Protein AF-A0A3M1SRM2-F1 (afdb_monomer)

Mean predicted aligned error: 9.66 Å

Sequence (135 aa):
MPWRVALGLQDAGWILRSEIIWHKPNAMPASVKNRPTTSHEHVFLFAKSKDYFYNADAIREPHVTFTEASKMRGGRNHFGKRNGTPENGKNKGNPNLHNGRWDQAFHPLGRNKRTVWDIPLSKFRDAHFAVFQKD

Foldseek 3Di:
DVVVVVVVVVVVQKDFPDKAKAFAPPDDADPDDPDHDDRIDIDTDIDNDPPDDDPQLVAADADPCPPPNHPQPPPPVLAPDAQSRNDPPPPVPPPCVRGHRPVPVADPSHHGDDRYHHAHFDDDPDPDRRDHDDD

Radius of gyration: 20.65 Å; Cα contacts (8 Å, |Δi|>4): 165; chains: 1; bounding box: 52×44×41 Å

Secondary structure (DSSP, 8-state):
-THHHHHHHHHTT-EEEEEEEEE-TTPPPP--SSS----EEEEEEEESSSS----SGGGPBPPSTTSTT---TTGGGGTT-TT--SSTTTTTT-GGGTSS-HHHHS-TT-BPPPSEEE-PPPP-SSS---PPPP-

Structure (mmCIF, N/CA/C/O backbone):
data_AF-A0A3M1SRM2-F1
#
_entry.id   AF-A0A3M1SRM2-F1
#
loop_
_atom_site.group_PDB
_atom_site.id
_atom_site.type_symbol
_atom_site.label_atom_id
_atom_site.label_alt_id
_atom_site.label_comp_id
_atom_site.label_asym_id
_atom_site.label_entity_id
_atom_site.label_seq_id
_atom_site.pdbx_PDB_ins_code
_atom_site.Cartn_x
_atom_site.Cartn_y
_atom_site.Cartn_z
_atom_site.occupancy
_atom_site.B_iso_or_equiv
_atom_site.auth_seq_id
_atom_site.auth_comp_id
_atom_site.auth_asym_id
_atom_site.auth_atom_id
_atom_site.pdbx_PDB_model_num
ATOM 1 N N . MET A 1 1 ? -17.752 0.356 -2.133 1.00 69.25 1 MET A N 1
ATOM 2 C CA . MET A 1 1 ? -17.335 1.650 -1.543 1.00 69.25 1 MET A CA 1
ATOM 3 C C . MET A 1 1 ? -16.584 1.416 -0.228 1.00 69.25 1 MET A C 1
ATOM 5 O O . MET A 1 1 ? -17.175 1.621 0.828 1.00 69.25 1 MET A O 1
ATOM 9 N N . PRO A 1 2 ? -15.310 0.980 -0.265 1.00 89.12 2 PRO A N 1
ATOM 10 C CA . PRO A 1 2 ? -14.526 0.661 0.943 1.00 89.12 2 PRO A CA 1
ATOM 11 C C . PRO A 1 2 ? -14.359 1.856 1.893 1.00 89.12 2 PRO A C 1
ATOM 13 O O . PRO A 1 2 ? -14.406 1.710 3.110 1.00 89.12 2 PRO A O 1
ATOM 16 N N . TRP A 1 3 ? -14.287 3.061 1.328 1.00 95.88 3 TRP A N 1
ATOM 17 C CA . TRP A 1 3 ? -14.134 4.316 2.061 1.00 95.88 3 TRP A CA 1
ATOM 18 C C . TRP A 1 3 ? -15.248 4.638 3.058 1.00 95.88 3 TRP A C 1
ATOM 20 O O . TRP A 1 3 ? -14.995 5.337 4.029 1.00 95.88 3 TRP A O 1
ATOM 30 N N . ARG A 1 4 ? -16.463 4.101 2.882 1.00 96.50 4 ARG A N 1
ATOM 31 C CA . ARG A 1 4 ? -17.533 4.305 3.874 1.00 96.50 4 ARG A CA 1
ATOM 32 C C . ARG A 1 4 ? -17.181 3.682 5.226 1.00 96.50 4 ARG A C 1
ATOM 34 O O . ARG A 1 4 ? -17.484 4.269 6.255 1.00 96.50 4 ARG A O 1
ATOM 41 N N . VAL A 1 5 ? -16.508 2.529 5.216 1.00 95.38 5 VAL A N 1
ATOM 42 C CA . VAL A 1 5 ? -16.015 1.887 6.443 1.00 95.38 5 VAL A CA 1
ATOM 43 C C . VAL A 1 5 ? -14.873 2.701 7.037 1.00 95.38 5 VAL A C 1
ATOM 45 O O . VAL A 1 5 ? -14.848 2.919 8.243 1.00 95.38 5 VAL A O 1
ATOM 48 N N . ALA A 1 6 ? -13.957 3.186 6.194 1.00 97.12 6 ALA A N 1
ATOM 49 C CA . ALA A 1 6 ? -12.824 3.977 6.654 1.00 97.12 6 ALA A CA 1
ATOM 50 C C . ALA A 1 6 ? -13.271 5.254 7.382 1.00 97.12 6 ALA A C 1
ATOM 52 O O . ALA A 1 6 ? -12.828 5.503 8.499 1.00 97.12 6 ALA A O 1
ATOM 53 N N . LEU A 1 7 ? -14.200 6.003 6.783 1.00 97.69 7 LEU A N 1
ATOM 54 C CA . LEU A 1 7 ? -14.770 7.210 7.382 1.00 97.69 7 LEU A CA 1
ATOM 55 C C . LEU A 1 7 ? -15.526 6.891 8.679 1.00 97.69 7 LEU A C 1
ATOM 57 O O . LEU A 1 7 ? -15.266 7.521 9.695 1.00 97.69 7 LEU A O 1
ATOM 61 N N . GLY A 1 8 ? -16.362 5.845 8.693 1.00 98.19 8 GLY A N 1
ATOM 62 C CA . GLY A 1 8 ? -17.073 5.443 9.912 1.00 98.19 8 GLY A CA 1
ATOM 63 C C . GL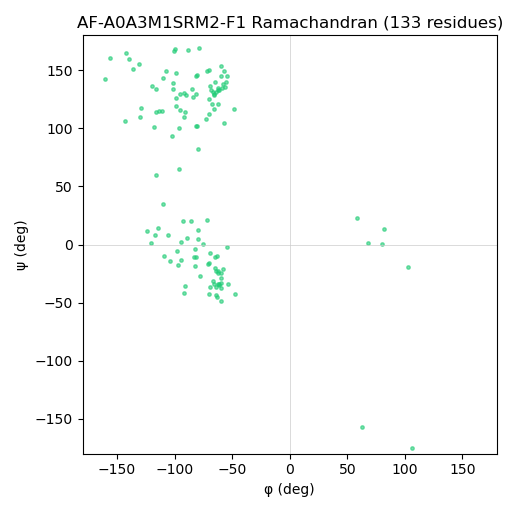Y A 1 8 ? -16.142 5.033 11.062 1.00 98.19 8 GLY A C 1
ATOM 64 O O . GLY A 1 8 ? -16.425 5.321 12.223 1.00 98.19 8 GLY A O 1
ATOM 65 N N . LEU A 1 9 ? -15.000 4.402 10.767 1.00 97.81 9 LEU A N 1
ATOM 66 C CA . LEU A 1 9 ? -13.983 4.108 11.782 1.00 97.81 9 LEU A CA 1
ATOM 67 C C . LEU A 1 9 ? -13.289 5.377 12.289 1.00 97.81 9 LEU A C 1
ATOM 69 O O . LEU A 1 9 ? -12.994 5.455 13.483 1.00 97.81 9 LEU A O 1
ATOM 73 N N . GLN A 1 10 ? -13.054 6.366 11.422 1.00 97.69 10 GLN A N 1
ATOM 74 C CA . GLN A 1 10 ? -12.529 7.668 11.841 1.00 97.69 10 GLN A CA 1
ATOM 75 C C . GLN A 1 10 ? -13.508 8.406 12.757 1.00 97.69 10 GLN A C 1
ATOM 77 O O . GLN A 1 10 ? -13.086 8.894 13.805 1.00 97.69 10 GLN A O 1
ATOM 82 N N . ASP A 1 11 ? -14.802 8.401 12.430 1.00 98.38 11 ASP A N 1
ATOM 83 C CA . ASP A 1 11 ? -15.857 8.966 13.284 1.00 98.38 11 ASP A CA 1
ATOM 84 C C . ASP A 1 11 ? -15.923 8.250 14.646 1.00 98.38 11 ASP A C 1
ATOM 86 O O . ASP A 1 11 ? -16.139 8.873 15.683 1.00 98.38 11 ASP A O 1
ATOM 90 N N . ALA A 1 12 ? -15.638 6.943 14.671 1.00 98.06 12 ALA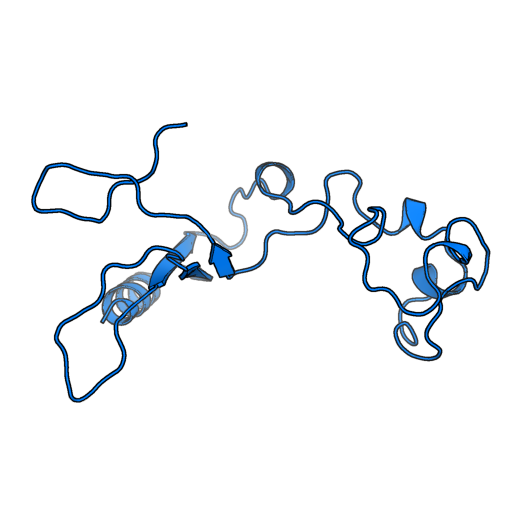 A N 1
ATOM 91 C CA . ALA A 1 12 ? -15.505 6.140 15.889 1.00 98.06 12 ALA A CA 1
ATOM 92 C C . ALA A 1 12 ? -14.137 6.286 16.603 1.00 98.06 12 ALA A C 1
ATOM 94 O O . ALA A 1 12 ? -13.793 5.479 17.478 1.00 98.06 12 ALA A O 1
ATOM 95 N N . GLY A 1 13 ? -13.329 7.281 16.227 1.00 97.88 13 GLY A N 1
ATOM 96 C CA . GLY A 1 13 ? -12.074 7.639 16.892 1.00 97.88 13 GLY A CA 1
ATOM 97 C C . GLY A 1 13 ? -10.854 6.797 16.507 1.00 97.88 13 GLY A C 1
ATOM 98 O O . GLY A 1 13 ? -9.839 6.847 17.202 1.00 97.88 13 GLY A O 1
ATOM 99 N N . TRP A 1 14 ? -10.912 6.003 15.434 1.00 98.38 14 TRP A N 1
ATOM 100 C CA . TRP A 1 14 ? -9.720 5.346 14.892 1.00 98.38 14 TRP A CA 1
ATOM 101 C C . TRP A 1 14 ? -8.921 6.295 13.996 1.00 98.38 14 TRP A C 1
ATOM 103 O O . TRP A 1 14 ? -9.462 7.092 13.237 1.00 98.38 14 TRP A O 1
ATOM 113 N N . ILE A 1 15 ? -7.599 6.166 14.026 1.00 98.00 15 ILE A N 1
ATOM 114 C CA . ILE A 1 15 ? -6.692 6.961 13.202 1.00 98.00 15 ILE A CA 1
ATOM 115 C C . ILE A 1 15 ? -6.356 6.158 11.945 1.00 98.00 15 ILE A C 1
ATOM 117 O O . ILE A 1 15 ? -5.699 5.121 12.040 1.00 98.00 15 ILE A O 1
ATOM 121 N N . LEU A 1 16 ? -6.760 6.644 10.768 1.00 97.75 16 LEU A N 1
ATOM 122 C CA . LEU A 1 16 ? -6.276 6.115 9.491 1.00 97.75 16 LEU A CA 1
ATOM 123 C C . LEU A 1 16 ? -4.805 6.514 9.318 1.00 97.75 16 LEU A C 1
ATOM 125 O O . LEU A 1 16 ? -4.482 7.693 9.188 1.00 97.75 16 LEU A O 1
ATOM 129 N N . ARG A 1 17 ? -3.900 5.536 9.354 1.00 97.38 17 ARG A N 1
ATOM 130 C CA . ARG A 1 17 ? -2.448 5.753 9.241 1.00 97.38 17 ARG A CA 1
ATOM 131 C C . ARG A 1 17 ? -1.963 5.677 7.807 1.00 97.38 17 ARG A C 1
ATOM 133 O O . ARG A 1 17 ? -1.028 6.383 7.443 1.00 97.38 17 ARG A O 1
ATOM 140 N N . SER A 1 18 ? -2.565 4.797 7.017 1.00 97.12 18 SER A N 1
ATOM 141 C CA . SER A 1 18 ? -2.222 4.632 5.613 1.00 97.12 18 SER A CA 1
ATOM 142 C C . SER A 1 18 ? -3.348 3.934 4.865 1.00 97.12 18 SER A C 1
ATOM 144 O O . SER A 1 18 ? -3.982 3.015 5.385 1.00 97.12 18 SER A O 1
ATOM 146 N N . GLU A 1 19 ? -3.562 4.366 3.631 1.00 97.56 19 GLU A N 1
ATOM 147 C CA . GLU A 1 19 ? -4.240 3.585 2.611 1.00 97.56 19 GLU A CA 1
ATOM 148 C C . GLU A 1 19 ? -3.179 2.864 1.779 1.00 97.56 19 GLU A C 1
ATOM 150 O O . GLU A 1 19 ? -2.228 3.479 1.289 1.00 97.56 19 GLU A O 1
ATOM 155 N N . ILE A 1 20 ? -3.363 1.560 1.613 1.00 97.69 20 ILE A N 1
ATOM 156 C CA . ILE A 1 20 ? -2.532 0.708 0.778 1.00 97.69 20 ILE A CA 1
ATOM 157 C C . ILE A 1 20 ? -3.401 0.169 -0.358 1.00 97.69 20 ILE A C 1
ATOM 159 O O . ILE A 1 20 ? -4.509 -0.320 -0.138 1.00 97.69 20 ILE A O 1
ATOM 163 N N . ILE A 1 21 ? -2.881 0.232 -1.577 1.00 97.50 21 ILE A N 1
ATOM 164 C CA . ILE A 1 21 ? -3.455 -0.417 -2.748 1.00 97.50 21 ILE A CA 1
ATOM 165 C C . ILE A 1 21 ? -2.831 -1.801 -2.860 1.00 97.50 21 ILE A C 1
ATOM 167 O O . ILE A 1 21 ? -1.644 -1.941 -3.156 1.00 97.50 21 ILE A O 1
ATOM 171 N N . TRP A 1 22 ? -3.648 -2.828 -2.677 1.00 95.62 22 TRP A N 1
ATOM 172 C CA . TRP A 1 22 ? -3.311 -4.173 -3.106 1.00 95.62 22 TRP A CA 1
ATOM 173 C C . TRP A 1 22 ? -3.601 -4.293 -4.603 1.00 95.62 22 TRP A C 1
ATOM 175 O O . TRP A 1 22 ? -4.751 -4.429 -5.019 1.00 95.62 22 TRP A O 1
ATOM 185 N N . HIS A 1 23 ? -2.554 -4.232 -5.419 1.00 95.75 23 HIS A N 1
ATOM 186 C CA . HIS A 1 23 ? -2.635 -4.477 -6.849 1.00 95.75 23 HIS A CA 1
ATOM 187 C C . HIS A 1 23 ? -2.565 -5.984 -7.130 1.00 95.75 23 HIS A C 1
ATOM 189 O O . HIS A 1 23 ? -1.652 -6.678 -6.678 1.00 95.75 23 HIS A O 1
ATOM 195 N N . LYS A 1 24 ? -3.548 -6.486 -7.884 1.00 93.06 24 LYS A N 1
ATOM 196 C CA . LYS A 1 24 ? -3.682 -7.895 -8.259 1.00 93.06 24 LYS A CA 1
ATOM 197 C C . LYS A 1 24 ? -3.203 -8.057 -9.708 1.00 93.06 24 LYS A C 1
ATOM 199 O O . LYS A 1 24 ? -4.010 -7.881 -10.624 1.00 93.06 24 LYS A O 1
ATOM 204 N N . PRO A 1 25 ? -1.921 -8.396 -9.952 1.00 91.75 25 PRO A N 1
ATOM 205 C CA . PRO A 1 25 ? -1.365 -8.462 -11.309 1.00 91.75 25 PRO A CA 1
ATOM 206 C C . PRO A 1 25 ? -2.049 -9.520 -12.189 1.00 91.75 25 PRO A C 1
ATOM 208 O O . PRO A 1 25 ? -2.035 -9.419 -13.410 1.00 91.75 25 PRO A O 1
ATOM 211 N N . ASN A 1 26 ? -2.675 -10.520 -11.568 1.00 88.81 26 ASN A N 1
ATOM 212 C CA . ASN A 1 26 ? -3.453 -11.580 -12.202 1.00 88.81 26 ASN A CA 1
ATOM 213 C C . ASN A 1 26 ? -4.965 -11.443 -11.924 1.00 88.81 26 ASN A C 1
ATOM 215 O O . ASN A 1 26 ? -5.656 -12.449 -11.757 1.00 88.81 26 ASN A O 1
ATOM 219 N N . ALA A 1 27 ? -5.481 -10.212 -11.829 1.00 87.25 27 ALA A N 1
ATOM 220 C CA . ALA A 1 27 ? -6.909 -9.968 -11.639 1.00 87.25 27 ALA A CA 1
ATOM 221 C C . ALA A 1 27 ? -7.746 -10.632 -12.744 1.00 87.25 27 ALA A C 1
ATOM 223 O O . ALA A 1 27 ? -7.430 -10.523 -13.929 1.00 87.25 27 ALA A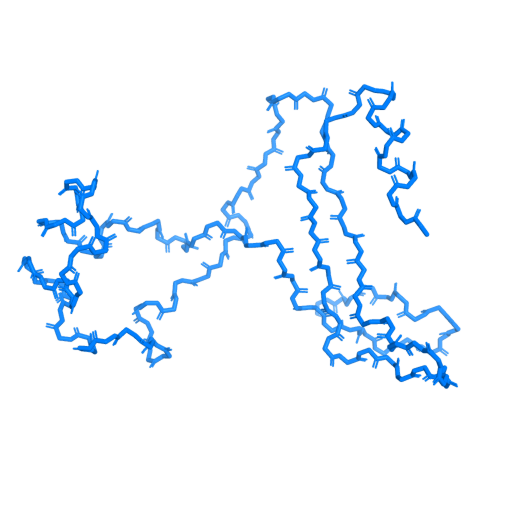 O 1
ATOM 224 N N . MET A 1 28 ? -8.844 -11.289 -12.357 1.00 86.38 28 MET A N 1
ATOM 225 C CA . MET A 1 28 ? -9.761 -11.875 -13.331 1.00 86.38 28 MET A CA 1
ATOM 226 C C . MET A 1 28 ? -10.383 -10.780 -14.213 1.00 86.38 28 MET A C 1
ATOM 228 O O . MET A 1 28 ? -10.870 -9.780 -13.673 1.00 86.38 28 MET A O 1
ATOM 232 N N . PRO A 1 29 ? -10.413 -10.957 -15.546 1.00 86.19 29 PRO A N 1
ATOM 233 C CA . PRO A 1 29 ? -11.125 -10.051 -16.436 1.00 86.19 29 PRO A CA 1
ATOM 234 C C . PRO A 1 29 ? -12.607 -9.975 -16.068 1.00 86.19 29 PRO A C 1
ATOM 236 O O . PRO A 1 29 ? -13.244 -10.997 -15.811 1.00 86.19 29 PRO A O 1
ATOM 239 N N . ALA A 1 30 ? -13.179 -8.773 -16.085 1.00 85.75 30 ALA A N 1
ATOM 240 C CA . ALA A 1 30 ? -14.614 -8.594 -15.917 1.00 85.75 30 ALA A CA 1
ATOM 241 C C . ALA A 1 30 ? -15.276 -8.359 -17.282 1.00 85.75 30 ALA A C 1
ATOM 243 O O . ALA A 1 30 ? -14.784 -7.572 -18.086 1.00 85.75 30 ALA A O 1
ATOM 244 N N . SER A 1 31 ? -16.443 -8.967 -17.526 1.00 89.56 31 SER A N 1
ATOM 245 C CA . SER A 1 31 ? -17.229 -8.789 -18.767 1.00 89.56 31 SER A CA 1
ATOM 246 C C . SER A 1 31 ? -17.908 -7.405 -18.879 1.00 89.56 31 SER A C 1
ATOM 248 O O . SER A 1 31 ? -18.908 -7.227 -19.582 1.00 89.56 31 SER A O 1
ATOM 250 N N . VAL A 1 32 ? -17.413 -6.411 -18.145 1.00 90.38 32 VAL A N 1
ATOM 251 C CA . VAL A 1 32 ? -18.019 -5.087 -18.063 1.00 90.38 32 VAL A CA 1
ATOM 252 C C . VAL A 1 32 ? -17.601 -4.257 -19.275 1.00 90.38 32 VAL A C 1
ATOM 254 O O . VAL A 1 32 ? -16.419 -4.151 -19.577 1.00 90.38 32 VAL A O 1
ATOM 257 N N . LYS A 1 33 ? -18.577 -3.654 -19.967 1.00 92.94 33 LYS A N 1
ATOM 258 C CA . LYS A 1 33 ? -18.348 -2.927 -21.232 1.00 92.94 33 LYS A CA 1
ATOM 259 C C . LYS A 1 33 ? -18.193 -1.411 -21.081 1.00 92.94 33 LYS A C 1
ATOM 261 O O . LYS A 1 33 ? -17.727 -0.759 -22.003 1.00 92.94 33 LYS A O 1
ATOM 266 N N . ASN A 1 34 ? -18.618 -0.841 -19.954 1.00 95.69 34 ASN A N 1
ATOM 267 C CA . ASN A 1 34 ? -18.721 0.612 -19.761 1.00 95.69 34 ASN A CA 1
ATOM 268 C C . ASN A 1 34 ? -17.806 1.167 -18.659 1.00 95.69 34 ASN A C 1
ATOM 270 O O . ASN A 1 34 ? -17.934 2.329 -18.283 1.00 95.69 34 ASN A O 1
ATOM 274 N N . ARG A 1 35 ? -16.911 0.342 -18.110 1.00 93.75 35 ARG A N 1
ATOM 275 C CA . ARG A 1 35 ? -15.890 0.760 -17.145 1.00 93.75 35 ARG A CA 1
ATOM 276 C C . ARG A 1 35 ? -14.707 -0.211 -17.159 1.00 93.75 35 ARG A C 1
ATOM 278 O O . ARG A 1 35 ? -14.882 -1.356 -17.577 1.00 93.75 35 ARG A O 1
ATOM 285 N N . PRO A 1 36 ? -13.536 0.206 -16.656 1.00 94.56 36 PRO A N 1
ATOM 286 C CA . PRO A 1 36 ? -12.404 -0.690 -16.459 1.00 94.56 36 PRO A CA 1
ATOM 287 C C . PRO A 1 36 ? -12.716 -1.846 -15.499 1.00 94.56 36 PRO A C 1
ATOM 289 O O . PRO A 1 36 ? -13.549 -1.729 -14.595 1.00 94.56 36 PRO A O 1
ATOM 292 N N . THR A 1 37 ? -11.995 -2.955 -15.669 1.00 92.19 37 THR A N 1
ATOM 293 C CA . THR A 1 37 ? -11.988 -4.057 -14.698 1.00 92.19 37 THR A CA 1
ATOM 294 C C . THR A 1 37 ? -11.304 -3.601 -13.409 1.00 92.19 37 THR A C 1
ATOM 296 O O . THR A 1 37 ? -10.222 -3.019 -13.443 1.00 92.19 37 THR A O 1
ATOM 299 N N . THR A 1 38 ? -11.916 -3.880 -12.259 1.00 90.88 38 THR A N 1
ATOM 300 C CA . THR A 1 38 ? -11.305 -3.614 -10.954 1.00 90.88 38 THR A CA 1
ATOM 301 C C . THR A 1 38 ? -10.178 -4.614 -10.688 1.00 90.88 38 THR A C 1
ATOM 303 O O . THR A 1 38 ? -10.435 -5.783 -10.410 1.00 90.88 38 THR A O 1
ATOM 306 N N . SER A 1 39 ? -8.929 -4.150 -10.749 1.00 93.38 39 SER A N 1
ATOM 307 C CA . SER A 1 39 ? -7.723 -4.971 -10.553 1.00 93.38 39 SER A CA 1
ATOM 308 C C . SER A 1 39 ? -7.017 -4.750 -9.212 1.00 93.38 39 SER A C 1
ATOM 310 O O . SER A 1 39 ? -5.926 -5.270 -8.997 1.00 93.38 39 SER A O 1
ATOM 312 N N . HIS A 1 40 ? -7.614 -3.993 -8.293 1.00 93.94 40 HIS A N 1
ATOM 313 C CA . HIS A 1 40 ? -7.016 -3.715 -6.992 1.00 93.94 40 HIS A CA 1
ATOM 314 C C . HIS A 1 40 ? -8.050 -3.694 -5.870 1.00 93.94 40 HIS A C 1
ATOM 316 O O . HIS A 1 40 ? -9.256 -3.613 -6.117 1.00 93.94 40 HIS A O 1
ATOM 322 N N . GLU A 1 41 ? -7.553 -3.770 -4.642 1.00 94.31 41 GLU A N 1
ATOM 323 C CA . GLU A 1 41 ? -8.325 -3.643 -3.410 1.00 94.31 41 GLU A CA 1
ATOM 324 C C . GLU A 1 41 ? -7.650 -2.650 -2.462 1.00 94.31 41 GLU A C 1
ATOM 326 O O . GLU A 1 41 ? -6.444 -2.416 -2.539 1.00 94.31 41 GLU A O 1
ATOM 331 N N . HIS A 1 42 ? -8.443 -2.053 -1.573 1.00 95.75 42 HIS A N 1
ATOM 332 C CA . HIS A 1 42 ? -7.933 -1.155 -0.541 1.00 95.75 42 HIS A CA 1
ATOM 333 C C . HIS A 1 42 ? -7.646 -1.949 0.731 1.00 95.75 42 HIS A C 1
ATOM 335 O O . HIS A 1 42 ? -8.519 -2.660 1.231 1.00 95.75 42 HIS A O 1
ATOM 341 N N . VAL A 1 43 ? -6.452 -1.768 1.283 1.00 96.06 43 VAL A N 1
ATOM 342 C CA . VAL A 1 43 ? -6.061 -2.236 2.611 1.00 96.06 43 VAL A CA 1
ATOM 343 C C . VAL A 1 43 ? -5.828 -1.000 3.469 1.00 96.06 43 VAL A C 1
ATOM 345 O O . VAL A 1 43 ? -4.938 -0.197 3.199 1.00 96.06 43 VAL A O 1
ATOM 348 N N . PHE A 1 44 ? -6.650 -0.815 4.497 1.00 97.38 44 PHE A N 1
ATOM 349 C CA . PHE A 1 44 ? -6.529 0.335 5.388 1.00 97.38 44 PHE A CA 1
ATOM 350 C C . PHE A 1 44 ? -5.791 -0.051 6.668 1.00 97.38 44 PHE A C 1
ATOM 352 O O . PHE A 1 44 ? -6.200 -0.971 7.376 1.00 97.38 44 PHE A O 1
ATOM 359 N N . LEU A 1 45 ? -4.729 0.687 6.989 1.00 97.25 45 LEU A N 1
ATOM 360 C CA . LEU A 1 45 ? -4.029 0.574 8.263 1.00 97.25 45 LEU A CA 1
ATOM 361 C C . LEU A 1 45 ? -4.623 1.577 9.254 1.00 97.25 45 LEU A C 1
ATOM 363 O O . LEU A 1 45 ? -4.409 2.784 9.125 1.00 97.25 45 LEU A O 1
ATOM 367 N N . PHE A 1 46 ? -5.328 1.069 10.260 1.00 98.19 46 PHE A N 1
ATOM 368 C CA . PHE A 1 46 ? -5.886 1.861 11.354 1.00 98.19 46 PHE A CA 1
ATOM 369 C C . PHE A 1 46 ? -5.132 1.634 12.665 1.00 98.19 46 PHE A C 1
ATOM 371 O O . PHE A 1 46 ? -4.633 0.542 12.927 1.00 98.19 46 PHE A O 1
ATOM 378 N N . ALA A 1 47 ? -5.094 2.660 13.514 1.00 98.12 47 ALA A N 1
ATOM 379 C CA . ALA A 1 47 ? -4.554 2.586 14.868 1.00 98.12 47 ALA A CA 1
ATOM 380 C C . ALA A 1 47 ? -5.469 3.307 15.868 1.00 98.12 47 ALA A C 1
ATOM 382 O O . ALA A 1 47 ? -6.146 4.272 15.520 1.00 98.12 47 ALA A O 1
ATOM 383 N N . LYS A 1 48 ? -5.471 2.857 17.128 1.00 96.69 48 LYS A N 1
ATOM 384 C CA . LYS A 1 48 ? -6.198 3.518 18.229 1.00 96.69 48 LYS A CA 1
ATOM 385 C C . LYS A 1 48 ? -5.438 4.694 18.854 1.00 96.69 48 LYS A C 1
ATOM 387 O O . LYS A 1 48 ? -6.050 5.516 19.522 1.00 96.69 48 LYS A O 1
ATOM 392 N N . SER A 1 49 ? -4.124 4.773 18.651 1.00 96.94 49 SER A N 1
ATOM 393 C CA . SER A 1 49 ? -3.252 5.817 19.198 1.00 96.94 49 SER A CA 1
ATOM 394 C C . SER A 1 49 ? -2.217 6.246 18.159 1.00 96.94 49 SER A C 1
ATOM 396 O O . SER A 1 49 ? -1.942 5.513 17.206 1.00 96.94 49 SER A O 1
ATOM 398 N N . LYS A 1 50 ? -1.641 7.440 18.342 1.00 95.56 50 LYS A N 1
ATOM 399 C CA . LYS A 1 50 ? -0.481 7.906 17.566 1.00 95.56 50 LYS A CA 1
ATOM 400 C C . LYS A 1 50 ? 0.766 7.071 17.873 1.00 95.56 50 LYS A C 1
ATOM 402 O O . LYS A 1 50 ? 1.546 6.827 16.957 1.00 95.56 50 LYS A O 1
ATOM 407 N N . ASP A 1 51 ? 0.875 6.579 19.105 1.00 95.94 51 ASP A N 1
ATOM 408 C CA . ASP A 1 51 ? 1.979 5.751 19.595 1.00 95.94 51 ASP A CA 1
ATOM 409 C C . ASP A 1 51 ? 1.604 4.265 19.502 1.00 95.94 51 ASP A C 1
ATOM 411 O O . ASP A 1 51 ? 1.396 3.581 20.502 1.00 95.94 51 ASP A O 1
ATOM 415 N N . TYR A 1 52 ? 1.423 3.772 18.277 1.00 96.88 52 TYR A N 1
ATOM 416 C CA . TYR A 1 52 ? 1.127 2.363 18.010 1.00 96.88 52 TYR A CA 1
ATOM 417 C C . TYR A 1 52 ? 2.395 1.614 17.608 1.00 96.88 52 TYR A C 1
ATOM 419 O O . TYR A 1 52 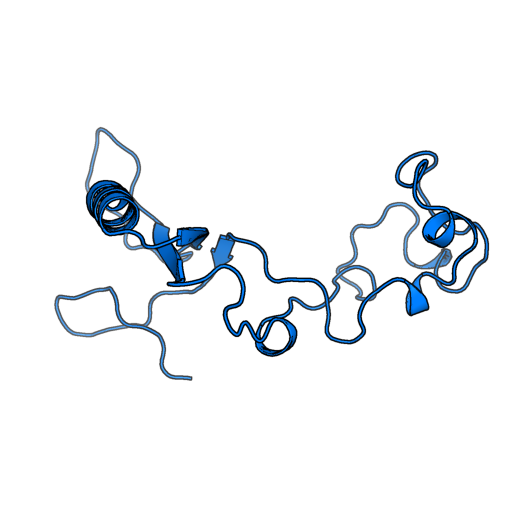? 3.286 2.161 16.956 1.00 96.88 52 TYR A O 1
ATOM 427 N N . PHE A 1 53 ? 2.460 0.334 17.968 1.00 97.19 53 PHE A N 1
ATOM 428 C CA . PHE A 1 53 ? 3.543 -0.526 17.517 1.00 97.19 53 PHE A CA 1
ATOM 429 C C . PHE A 1 53 ? 3.474 -0.727 15.998 1.00 97.19 53 PHE A C 1
ATOM 431 O O . PHE A 1 53 ? 2.438 -1.112 15.453 1.00 97.19 53 PHE A O 1
ATOM 438 N N . TYR A 1 54 ? 4.597 -0.495 15.322 1.00 96.25 54 TYR A N 1
ATOM 439 C CA . TYR A 1 54 ? 4.759 -0.718 13.891 1.00 96.25 54 TYR A CA 1
ATOM 440 C C . TYR A 1 54 ? 6.167 -1.243 13.617 1.00 96.25 54 TYR A C 1
ATOM 442 O O . TYR A 1 54 ? 7.145 -0.497 13.680 1.00 96.25 54 TYR A O 1
ATOM 450 N N . ASN A 1 55 ? 6.273 -2.537 13.306 1.00 96.88 55 ASN A N 1
ATOM 451 C CA . ASN A 1 55 ? 7.545 -3.149 12.939 1.00 96.88 55 ASN A CA 1
ATOM 452 C C . ASN A 1 55 ? 7.881 -2.838 11.473 1.00 96.88 55 ASN A C 1
ATOM 454 O O . ASN A 1 55 ? 7.623 -3.640 10.576 1.00 96.88 55 ASN A O 1
ATOM 458 N N . ALA A 1 56 ? 8.441 -1.651 11.234 1.00 95.38 56 ALA A N 1
ATOM 459 C CA . ALA A 1 56 ? 8.833 -1.216 9.897 1.00 95.38 56 ALA A CA 1
ATOM 460 C C . ALA A 1 56 ? 9.866 -2.159 9.263 1.00 95.38 56 ALA A C 1
ATOM 462 O O . ALA A 1 56 ? 9.802 -2.415 8.063 1.00 95.38 56 ALA A O 1
ATOM 463 N N . ASP A 1 57 ? 10.796 -2.679 10.070 1.00 95.69 57 ASP A N 1
ATOM 464 C CA . ASP A 1 57 ? 11.914 -3.505 9.615 1.00 95.69 57 ASP A CA 1
ATOM 465 C C . ASP A 1 57 ? 11.456 -4.850 9.043 1.00 95.69 57 ASP A C 1
ATOM 467 O O . ASP A 1 57 ? 12.025 -5.305 8.053 1.00 95.69 57 ASP A O 1
ATOM 471 N N . ALA A 1 58 ? 10.378 -5.430 9.582 1.00 95.88 58 ALA A N 1
ATOM 472 C CA . ALA A 1 58 ? 9.812 -6.694 9.104 1.00 95.88 58 ALA A CA 1
ATOM 473 C C . ALA A 1 58 ? 9.246 -6.635 7.675 1.00 95.88 58 ALA A C 1
ATOM 475 O O . ALA A 1 58 ? 9.078 -7.678 7.048 1.00 95.88 58 ALA A O 1
ATOM 476 N N . ILE A 1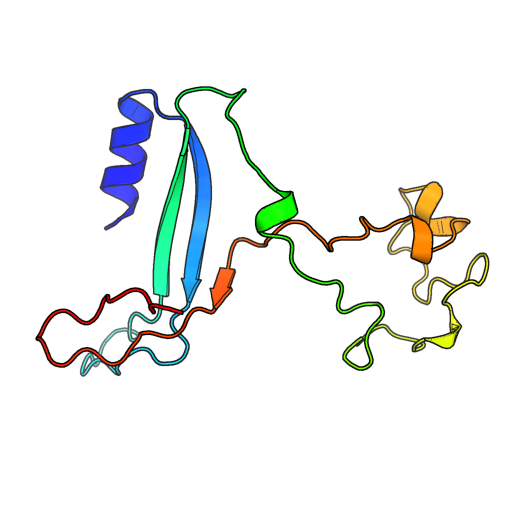 59 ? 8.936 -5.441 7.156 1.00 94.38 59 ILE A N 1
ATOM 477 C CA . ILE A 1 59 ? 8.287 -5.288 5.845 1.00 94.38 59 ILE A CA 1
ATOM 478 C C . ILE A 1 59 ? 9.059 -4.394 4.872 1.00 94.38 59 ILE A C 1
ATOM 480 O O . ILE A 1 59 ? 8.506 -3.994 3.847 1.00 94.38 59 ILE A O 1
ATOM 484 N N . ARG A 1 60 ? 10.315 -4.040 5.167 1.00 94.75 60 ARG A N 1
ATOM 485 C CA . ARG A 1 60 ? 11.101 -3.148 4.300 1.00 94.75 60 ARG A CA 1
ATOM 486 C C . ARG A 1 60 ? 11.234 -3.675 2.875 1.00 94.75 60 ARG A C 1
ATOM 488 O O . ARG A 1 60 ? 11.297 -4.873 2.618 1.00 94.75 60 ARG A O 1
ATOM 495 N N . GLU A 1 61 ? 11.329 -2.741 1.934 1.00 92.00 61 GLU A N 1
ATOM 496 C CA . GLU A 1 61 ? 11.666 -3.059 0.549 1.00 92.00 61 GLU A CA 1
ATOM 497 C C . GLU A 1 61 ? 13.181 -3.001 0.347 1.00 92.00 61 GLU A C 1
ATOM 499 O O . GLU A 1 61 ? 13.783 -1.957 0.638 1.00 92.00 61 GLU A O 1
ATOM 504 N N . PRO A 1 62 ? 13.800 -4.043 -0.233 1.00 90.50 62 PRO A N 1
ATOM 505 C CA . PRO A 1 62 ? 15.209 -4.011 -0.595 1.00 90.50 62 PRO A CA 1
ATOM 506 C C . PRO A 1 62 ? 15.555 -2.814 -1.488 1.00 90.50 62 PRO A C 1
ATOM 508 O O . PRO A 1 62 ? 14.775 -2.383 -2.348 1.00 90.50 62 PRO A O 1
ATOM 511 N N . HIS A 1 63 ? 16.758 -2.269 -1.307 1.00 85.25 63 HIS A N 1
ATOM 512 C CA . HIS A 1 63 ? 17.256 -1.215 -2.186 1.00 85.25 63 HIS A CA 1
ATOM 513 C C . HIS A 1 63 ? 17.558 -1.786 -3.564 1.00 85.25 63 HIS A C 1
ATOM 515 O O . HIS A 1 63 ? 18.388 -2.674 -3.703 1.00 85.25 63 HIS A O 1
ATOM 521 N N . VAL A 1 64 ? 16.964 -1.203 -4.603 1.00 83.56 64 VAL A N 1
ATOM 522 C CA . VAL A 1 64 ? 17.341 -1.515 -5.993 1.00 83.56 64 VAL A CA 1
ATOM 523 C C . VAL A 1 64 ? 18.643 -0.805 -6.372 1.00 83.56 64 VAL A C 1
ATOM 525 O O . VAL A 1 64 ? 19.400 -1.307 -7.197 1.00 83.56 64 VAL A O 1
ATOM 528 N N . THR A 1 65 ? 18.935 0.330 -5.725 1.00 74.44 65 THR A N 1
ATOM 529 C CA . THR A 1 65 ? 20.097 1.195 -5.977 1.00 74.44 65 THR A CA 1
ATOM 530 C C . THR A 1 65 ? 21.410 0.422 -6.077 1.00 74.44 65 THR A C 1
ATOM 532 O O . THR A 1 65 ? 22.191 0.690 -6.982 1.00 74.44 65 THR A O 1
ATOM 535 N N . PHE A 1 66 ? 21.632 -0.556 -5.196 1.00 73.25 66 PHE A N 1
ATOM 536 C CA . PHE A 1 66 ? 22.894 -1.300 -5.100 1.00 73.25 66 PHE A CA 1
ATOM 537 C C . PHE A 1 66 ? 22.912 -2.617 -5.890 1.00 73.25 66 PHE A C 1
ATOM 539 O O . PHE A 1 66 ? 23.909 -3.336 -5.863 1.00 73.25 66 PHE A O 1
ATOM 546 N N . THR A 1 67 ? 21.829 -2.925 -6.604 1.00 78.81 67 THR A N 1
ATOM 547 C CA . THR A 1 67 ? 21.683 -4.140 -7.417 1.00 78.81 67 THR A CA 1
ATOM 548 C C . THR A 1 67 ? 21.955 -3.855 -8.894 1.00 78.81 67 THR A C 1
ATOM 550 O O . THR A 1 67 ? 21.999 -2.701 -9.323 1.00 78.81 67 THR A O 1
ATOM 553 N N . GLU A 1 68 ? 22.096 -4.906 -9.701 1.00 79.94 68 GLU A N 1
ATOM 554 C CA . GLU A 1 68 ? 22.237 -4.791 -11.162 1.00 79.94 68 GLU A CA 1
ATOM 555 C C . GLU A 1 68 ? 20.995 -4.195 -11.838 1.00 79.94 68 GLU A C 1
ATOM 557 O O . GLU A 1 68 ? 21.099 -3.578 -12.892 1.00 79.94 68 GLU A O 1
ATOM 562 N N . ALA A 1 69 ? 19.829 -4.281 -11.190 1.00 82.00 69 ALA A N 1
ATOM 563 C CA . ALA A 1 69 ? 18.587 -3.678 -11.665 1.00 82.00 69 ALA A CA 1
ATOM 564 C C . ALA A 1 69 ? 18.520 -2.148 -11.462 1.00 82.00 69 ALA A C 1
ATOM 566 O O . ALA A 1 69 ? 17.509 -1.517 -11.789 1.00 82.00 69 ALA A O 1
ATOM 567 N N . SER A 1 70 ? 19.567 -1.529 -10.903 1.00 79.44 70 SER A N 1
ATOM 568 C CA . SER A 1 70 ? 19.630 -0.085 -10.686 1.00 79.44 70 SER A CA 1
ATOM 569 C C . SER A 1 70 ? 19.567 0.689 -12.005 1.00 79.44 70 SER A C 1
ATOM 571 O O . SER A 1 70 ? 20.438 0.572 -12.861 1.00 79.44 70 SER A O 1
ATOM 573 N N . LYS A 1 71 ? 18.552 1.550 -12.145 1.00 76.62 71 LYS A N 1
ATOM 574 C CA . LYS A 1 71 ? 18.386 2.467 -13.290 1.00 76.62 71 LYS A CA 1
ATOM 575 C C . LYS A 1 71 ? 18.999 3.850 -13.038 1.00 76.62 71 LYS A C 1
ATOM 577 O O . LYS A 1 71 ? 18.593 4.833 -13.656 1.00 76.62 71 LYS A O 1
ATOM 582 N N . MET A 1 72 ? 19.927 3.962 -12.084 1.00 70.88 72 MET A N 1
ATOM 583 C CA . MET A 1 72 ? 20.580 5.237 -11.794 1.00 70.88 72 MET A CA 1
ATOM 584 C C . MET A 1 72 ? 21.436 5.685 -12.980 1.00 70.88 72 MET A C 1
ATOM 586 O O . MET A 1 72 ? 22.281 4.944 -13.486 1.00 70.88 72 MET A O 1
ATOM 590 N N . ARG A 1 73 ? 21.234 6.937 -13.402 1.00 64.81 73 ARG A N 1
ATOM 591 C CA . ARG A 1 73 ? 22.072 7.596 -14.408 1.00 64.81 73 ARG A CA 1
ATOM 592 C C . ARG A 1 73 ? 23.537 7.549 -13.953 1.00 64.81 73 ARG A C 1
ATOM 594 O O . ARG A 1 73 ? 23.796 7.700 -12.770 1.00 64.81 73 ARG A O 1
ATOM 601 N N . GLY A 1 74 ? 24.486 7.312 -14.859 1.00 66.69 74 GLY A N 1
ATOM 602 C CA . GLY A 1 74 ? 25.918 7.206 -14.516 1.00 66.69 74 GLY A CA 1
ATOM 603 C C . GLY A 1 74 ? 26.362 5.855 -13.931 1.00 66.69 74 GLY A C 1
ATOM 604 O O . GLY A 1 74 ? 27.547 5.676 -13.645 1.00 66.69 74 GLY A O 1
ATOM 605 N N . GLY A 1 75 ? 25.446 4.889 -13.787 1.00 67.94 75 GLY A N 1
ATOM 606 C CA . GLY A 1 75 ? 25.760 3.523 -13.367 1.00 67.94 75 GLY A CA 1
ATOM 607 C C . GLY A 1 75 ? 26.350 3.436 -11.955 1.00 67.94 75 GLY A C 1
ATOM 608 O O . GLY A 1 75 ? 26.165 4.319 -11.121 1.00 67.94 75 GLY A O 1
ATOM 609 N N . ARG A 1 76 ? 27.086 2.354 -11.678 1.00 69.25 76 ARG A N 1
ATOM 610 C CA . ARG A 1 76 ? 27.640 2.038 -10.344 1.00 69.25 76 ARG A CA 1
ATOM 611 C C . ARG A 1 76 ? 28.957 2.761 -10.027 1.00 69.25 76 ARG A C 1
ATOM 613 O O . ARG A 1 76 ? 29.453 2.670 -8.909 1.00 69.25 76 ARG A O 1
ATOM 620 N N . ASN A 1 77 ? 29.506 3.512 -10.984 1.00 71.00 77 ASN A N 1
ATOM 621 C CA . ASN A 1 77 ? 30.826 4.149 -10.890 1.00 71.00 77 ASN A CA 1
ATOM 622 C C . ASN A 1 77 ? 30.941 5.222 -9.801 1.00 71.00 77 ASN A C 1
ATOM 624 O O . ASN A 1 77 ? 32.050 5.681 -9.527 1.00 71.00 77 ASN A O 1
ATOM 628 N N . HIS A 1 78 ? 29.821 5.625 -9.204 1.00 67.31 78 HIS A N 1
ATOM 629 C CA . HIS A 1 78 ? 29.763 6.608 -8.134 1.00 67.31 78 HIS A CA 1
ATOM 630 C C . HIS A 1 78 ? 29.771 6.021 -6.720 1.00 67.31 78 HIS A C 1
ATOM 632 O O . HIS A 1 78 ? 29.957 6.764 -5.755 1.00 67.31 78 HIS A O 1
ATOM 638 N N . PHE A 1 79 ? 29.552 4.713 -6.571 1.00 67.56 79 PHE A N 1
ATOM 639 C CA . PHE A 1 79 ? 29.511 4.088 -5.254 1.00 67.56 79 PHE A CA 1
ATOM 640 C C . PHE A 1 79 ? 30.874 4.172 -4.565 1.00 67.56 79 PHE A C 1
ATOM 642 O O . PHE A 1 79 ? 31.916 4.042 -5.204 1.00 67.56 79 PHE A O 1
ATOM 649 N N . GLY A 1 80 ? 30.863 4.440 -3.256 1.00 66.75 80 GLY A N 1
ATOM 650 C CA . GLY A 1 80 ? 32.078 4.592 -2.451 1.00 66.75 80 GLY A CA 1
ATOM 651 C C . GLY A 1 80 ? 32.923 5.834 -2.768 1.00 66.75 80 GLY A C 1
ATOM 652 O O . GLY A 1 80 ? 33.955 6.029 -2.128 1.00 66.75 80 GLY A O 1
ATOM 653 N N . LYS A 1 81 ? 32.506 6.692 -3.712 1.00 68.62 81 LYS A N 1
ATOM 654 C CA . LYS A 1 81 ? 33.228 7.916 -4.083 1.00 68.62 81 LYS A CA 1
ATOM 655 C C . LYS A 1 81 ? 32.595 9.148 -3.452 1.00 68.62 81 LYS A C 1
ATOM 657 O O . LYS A 1 81 ? 31.386 9.366 -3.534 1.00 68.62 81 LYS A O 1
ATOM 662 N N . ARG A 1 82 ? 33.439 10.005 -2.880 1.00 65.44 82 ARG A N 1
ATOM 663 C CA . ARG A 1 82 ? 33.042 11.346 -2.439 1.00 65.44 82 ARG A CA 1
ATOM 664 C C . ARG A 1 82 ? 32.578 12.157 -3.655 1.00 65.44 82 ARG A C 1
ATOM 666 O O . ARG A 1 82 ? 33.236 12.116 -4.689 1.00 65.44 82 ARG A O 1
ATOM 673 N N . ASN A 1 83 ? 31.455 12.870 -3.535 1.00 64.94 83 ASN A N 1
ATOM 674 C CA . ASN A 1 83 ? 30.821 13.631 -4.624 1.00 64.94 83 ASN A CA 1
ATOM 675 C C . ASN A 1 83 ? 30.440 12.788 -5.859 1.00 64.94 83 ASN A C 1
ATOM 677 O O . ASN A 1 83 ? 30.309 13.324 -6.956 1.00 64.94 83 ASN A O 1
ATOM 681 N N . GLY A 1 84 ? 30.262 11.470 -5.709 1.00 63.19 84 GLY A N 1
ATOM 682 C CA . GLY A 1 84 ? 29.936 10.595 -6.835 1.00 63.19 84 GLY A CA 1
ATOM 683 C C . GLY A 1 84 ? 28.526 10.793 -7.406 1.00 63.19 84 GLY A C 1
ATOM 684 O O . GLY A 1 84 ? 28.256 10.316 -8.504 1.00 63.19 84 GLY A O 1
ATOM 685 N N . THR A 1 85 ? 27.619 11.461 -6.685 1.00 62.84 85 THR A N 1
ATOM 686 C CA . THR A 1 85 ? 26.194 11.554 -7.038 1.00 62.84 85 THR A CA 1
ATOM 687 C C . THR A 1 85 ? 25.995 11.953 -8.511 1.00 62.84 85 THR A C 1
ATOM 689 O O . THR A 1 85 ? 26.355 13.068 -8.888 1.00 62.84 85 THR A O 1
ATOM 692 N N . PRO A 1 86 ? 25.387 11.090 -9.350 1.00 57.41 86 PRO A N 1
ATOM 693 C CA . PRO A 1 86 ? 25.318 11.311 -10.799 1.00 57.41 86 PRO A CA 1
ATOM 694 C C . PRO A 1 86 ? 24.428 12.473 -11.250 1.00 57.41 86 PRO A C 1
ATOM 696 O O . PRO A 1 86 ? 24.365 12.777 -12.441 1.00 57.41 86 PRO A O 1
ATOM 699 N N . GLU A 1 87 ? 23.682 13.085 -10.331 1.00 59.59 87 GLU A N 1
ATOM 700 C CA . GLU A 1 87 ? 22.676 14.087 -10.650 1.00 59.59 87 GLU A CA 1
ATOM 701 C C . GLU A 1 87 ? 22.853 15.333 -9.792 1.00 59.59 87 GLU A C 1
ATOM 703 O O . GLU A 1 87 ?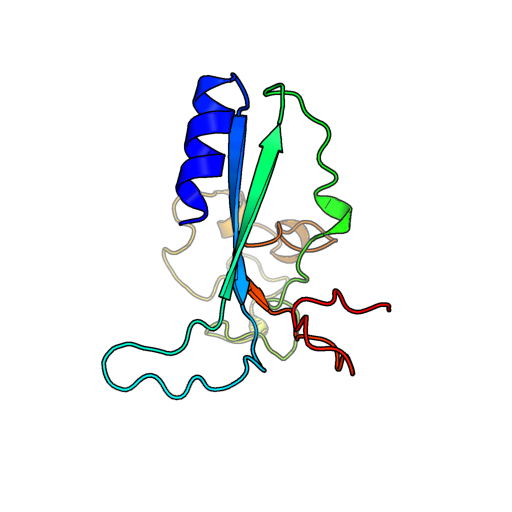 22.598 15.342 -8.584 1.00 59.59 87 GLU A O 1
ATOM 708 N N . ASN A 1 88 ? 23.295 16.402 -10.448 1.00 56.09 88 ASN A N 1
ATOM 709 C CA . ASN A 1 88 ? 23.479 17.692 -9.815 1.00 56.09 88 ASN A CA 1
ATOM 710 C C . ASN A 1 88 ? 22.103 18.256 -9.413 1.00 56.09 88 ASN A C 1
ATOM 712 O O . ASN A 1 88 ? 21.230 18.431 -10.258 1.00 56.09 88 ASN A O 1
ATOM 716 N N . GLY A 1 89 ? 21.892 18.519 -8.120 1.00 57.94 89 GLY A N 1
ATOM 717 C CA . GLY A 1 89 ? 20.672 19.164 -7.613 1.00 57.94 89 GLY A CA 1
ATOM 718 C C . GLY A 1 89 ? 19.634 18.263 -6.934 1.00 57.94 89 GLY A C 1
ATOM 719 O O . GLY A 1 89 ? 18.874 18.785 -6.122 1.00 57.94 89 GLY A O 1
ATOM 720 N N . LYS A 1 90 ? 19.629 16.935 -7.142 1.00 56.97 90 LYS A N 1
ATOM 721 C CA . LYS A 1 90 ? 18.615 16.048 -6.519 1.00 56.97 90 LYS A CA 1
ATOM 722 C C . LYS A 1 90 ? 18.651 16.016 -4.989 1.00 56.97 90 LYS A C 1
ATOM 724 O O . LYS A 1 90 ? 17.633 15.759 -4.360 1.00 56.97 90 LYS A O 1
ATOM 729 N N . ASN A 1 91 ? 19.804 16.324 -4.398 1.00 56.72 91 ASN A N 1
ATOM 730 C CA . ASN A 1 91 ? 20.014 16.263 -2.952 1.00 56.72 91 ASN A CA 1
ATOM 731 C C . ASN A 1 91 ? 20.265 17.633 -2.311 1.00 56.72 91 ASN A C 1
ATOM 733 O O . ASN A 1 91 ? 20.728 17.670 -1.176 1.00 56.72 91 ASN A O 1
ATOM 737 N N . LYS A 1 92 ? 19.996 18.761 -2.994 1.00 53.69 92 LYS A N 1
ATOM 738 C CA . LYS A 1 92 ? 20.390 20.134 -2.583 1.00 53.69 92 LYS A CA 1
ATOM 739 C C . LYS A 1 92 ? 19.963 20.596 -1.168 1.00 53.69 92 LYS A C 1
ATOM 741 O O . LYS A 1 92 ? 20.363 21.681 -0.775 1.00 53.69 92 LYS A O 1
ATOM 746 N N . GLY A 1 93 ? 19.236 19.787 -0.393 1.00 54.47 93 GLY A N 1
ATOM 747 C CA . GLY A 1 93 ? 18.870 20.052 1.004 1.00 54.47 93 GLY A CA 1
ATOM 748 C C . GLY A 1 93 ? 19.349 19.029 2.046 1.00 54.47 93 GLY A C 1
ATOM 749 O O . GLY A 1 93 ? 19.032 19.204 3.216 1.00 54.47 93 GLY A O 1
ATOM 750 N N . ASN A 1 94 ? 20.084 17.970 1.678 1.00 56.78 94 ASN A N 1
ATOM 751 C CA . ASN A 1 94 ? 20.582 16.983 2.646 1.00 56.78 94 ASN A CA 1
ATOM 752 C C . ASN A 1 94 ? 22.123 16.954 2.651 1.00 56.78 94 ASN A C 1
ATOM 754 O O . ASN A 1 94 ? 22.714 16.342 1.755 1.00 56.78 94 ASN A O 1
ATOM 758 N N . PRO A 1 95 ? 22.789 17.595 3.634 1.00 55.31 95 PRO A N 1
ATOM 759 C CA . PRO A 1 95 ? 24.248 17.697 3.668 1.00 55.31 95 PRO A CA 1
ATOM 760 C C . PRO A 1 95 ? 24.933 16.322 3.708 1.00 55.31 95 PRO A C 1
ATOM 762 O O . PRO A 1 95 ? 25.994 16.168 3.105 1.00 55.31 95 PRO A O 1
ATOM 765 N N . ASN A 1 96 ? 24.281 15.303 4.285 1.00 54.34 96 ASN A N 1
ATOM 766 C CA . ASN A 1 96 ? 24.800 13.934 4.362 1.00 54.34 96 ASN A CA 1
ATOM 767 C C . ASN A 1 96 ? 24.810 13.207 3.007 1.00 54.34 9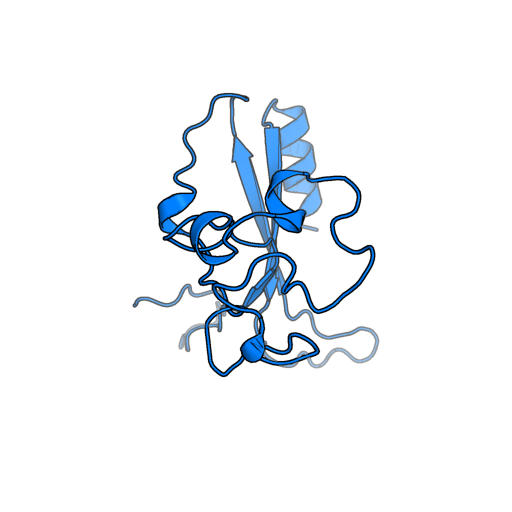6 ASN A C 1
ATOM 769 O O . ASN A 1 96 ? 25.493 12.200 2.863 1.00 54.34 96 ASN A O 1
ATOM 773 N N . LEU A 1 97 ? 24.069 13.688 2.001 1.00 54.66 97 LEU A N 1
ATOM 774 C CA . LEU A 1 97 ? 23.985 13.055 0.676 1.00 54.66 97 LEU A CA 1
ATOM 775 C C . LEU A 1 97 ? 24.910 13.695 -0.377 1.00 54.66 97 LEU A C 1
ATOM 777 O O . LEU A 1 97 ? 24.993 13.188 -1.499 1.00 54.66 97 LEU A O 1
ATOM 781 N N . HIS A 1 98 ? 25.597 14.796 -0.042 1.00 51.78 98 HIS A N 1
ATOM 782 C CA . HIS A 1 98 ? 26.555 15.463 -0.942 1.00 51.78 98 HIS A CA 1
ATOM 783 C C . HIS A 1 98 ? 27.985 14.962 -0.753 1.00 51.78 98 HIS A C 1
ATOM 785 O O . HIS A 1 98 ? 28.685 14.720 -1.732 1.00 51.78 98 HIS A O 1
ATOM 791 N N . ASN A 1 99 ? 28.406 14.763 0.496 1.00 53.81 99 ASN A N 1
ATOM 792 C CA . ASN A 1 99 ? 29.744 14.286 0.860 1.00 53.81 99 ASN A CA 1
ATOM 793 C C . ASN A 1 99 ? 29.750 12.848 1.411 1.00 53.81 99 ASN A C 1
ATOM 795 O O . ASN A 1 99 ? 30.828 12.282 1.601 1.00 53.81 99 ASN A O 1
ATOM 799 N N . GLY A 1 100 ? 28.573 12.278 1.682 1.00 54.22 100 GLY A N 1
ATOM 800 C CA . GLY A 1 100 ? 28.433 11.018 2.389 1.00 54.22 100 GLY A CA 1
ATOM 801 C C . GLY A 1 100 ? 28.649 9.797 1.510 1.00 54.22 100 GLY A C 1
ATOM 802 O O . GLY A 1 100 ? 28.295 9.744 0.329 1.00 54.22 100 GLY A O 1
ATOM 803 N N . ARG A 1 101 ? 29.223 8.782 2.144 1.00 58.16 101 ARG A N 1
ATOM 804 C CA . ARG A 1 101 ? 29.260 7.402 1.676 1.00 58.16 101 ARG A CA 1
ATOM 805 C C . ARG A 1 101 ? 27.822 6.931 1.460 1.00 58.16 101 ARG A C 1
ATOM 807 O O . ARG A 1 101 ? 27.104 6.695 2.426 1.00 58.16 101 ARG A O 1
ATOM 814 N N . TRP A 1 102 ? 27.382 6.837 0.202 1.00 58.97 102 TRP A N 1
ATOM 815 C CA . TRP A 1 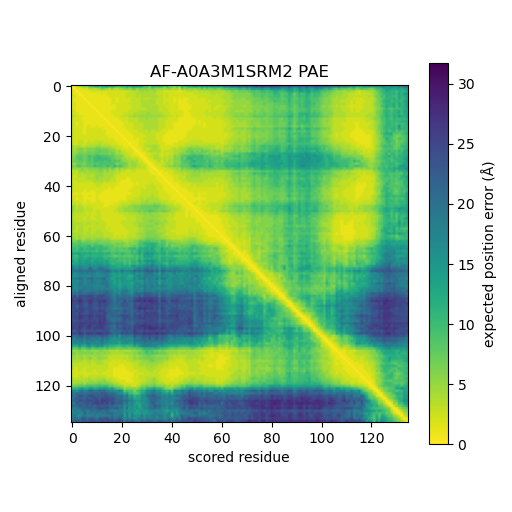102 ? 26.020 6.395 -0.133 1.00 58.97 102 TRP A CA 1
ATOM 816 C C . TRP A 1 102 ? 25.693 5.047 0.512 1.00 58.97 102 TRP A C 1
ATOM 818 O O . TRP A 1 102 ? 24.579 4.861 0.968 1.00 58.97 102 TRP A O 1
ATOM 828 N N . ASP A 1 103 ? 26.668 4.155 0.646 1.00 60.38 103 ASP A N 1
ATOM 829 C CA . ASP A 1 103 ? 26.563 2.881 1.363 1.00 60.38 103 ASP A CA 1
ATOM 830 C C . ASP A 1 103 ? 26.159 3.007 2.847 1.00 60.38 103 ASP A C 1
ATOM 832 O O . ASP A 1 103 ? 25.625 2.056 3.404 1.00 60.38 103 ASP A O 1
ATOM 836 N N . GLN A 1 104 ? 26.350 4.171 3.473 1.00 65.25 104 GLN A N 1
ATOM 837 C CA . GLN A 1 104 ? 26.002 4.443 4.877 1.00 65.25 104 GLN A CA 1
ATOM 838 C C . GLN A 1 104 ? 24.732 5.294 5.030 1.00 65.25 104 GLN A C 1
ATOM 840 O O . GLN A 1 104 ? 24.174 5.391 6.120 1.00 65.25 104 GLN A O 1
ATOM 845 N N . ALA A 1 105 ? 24.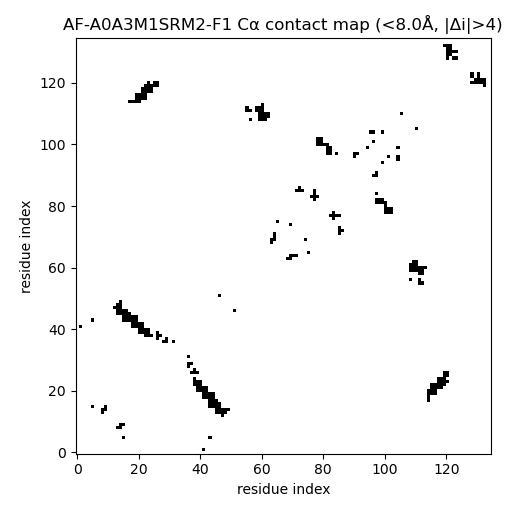260 5.918 3.948 1.00 69.00 105 ALA A N 1
ATOM 846 C CA . ALA A 1 105 ? 23.090 6.796 3.970 1.00 69.00 105 ALA A CA 1
ATOM 847 C C . ALA A 1 105 ? 21.754 6.034 3.922 1.00 69.00 105 ALA A C 1
ATOM 849 O O . ALA A 1 105 ? 20.695 6.628 4.130 1.00 69.00 105 ALA A O 1
ATOM 850 N N . PHE A 1 106 ? 21.787 4.729 3.640 1.00 75.88 106 PHE A N 1
ATOM 851 C CA . PHE A 1 106 ? 20.594 3.898 3.573 1.00 75.88 106 PHE A CA 1
ATOM 852 C C . PHE A 1 106 ? 20.528 2.917 4.730 1.00 75.88 106 PHE A C 1
ATOM 854 O O . PHE A 1 106 ? 21.522 2.323 5.133 1.00 75.88 106 PHE A O 1
ATOM 861 N N . HIS A 1 107 ? 19.309 2.688 5.209 1.00 85.75 107 HIS A N 1
ATOM 862 C CA . HIS A 1 107 ? 19.064 1.652 6.195 1.00 85.75 107 HIS A CA 1
ATOM 863 C C . HIS A 1 107 ? 19.432 0.270 5.617 1.00 85.75 107 HIS A C 1
ATOM 865 O O . HIS A 1 107 ? 19.000 -0.035 4.494 1.00 85.75 107 HIS A O 1
ATOM 871 N N . PRO A 1 108 ? 20.178 -0.571 6.359 1.00 85.25 108 PRO A N 1
ATOM 872 C CA . PRO A 1 108 ? 20.743 -1.821 5.842 1.00 85.25 108 PRO A CA 1
ATOM 873 C C . PRO A 1 108 ? 19.673 -2.816 5.384 1.00 85.25 108 PRO A C 1
ATOM 875 O O . PRO A 1 108 ? 19.852 -3.506 4.387 1.00 85.25 108 PRO A O 1
ATOM 878 N N . LEU A 1 109 ? 18.522 -2.832 6.060 1.00 88.81 109 LEU A N 1
ATOM 879 C CA . LEU A 1 109 ? 17.396 -3.714 5.732 1.00 88.81 109 LEU A CA 1
ATOM 880 C C . LEU A 1 109 ? 16.525 -3.225 4.559 1.00 88.81 109 LEU A C 1
ATOM 882 O O . LEU A 1 109 ? 15.491 -3.818 4.279 1.00 88.81 109 LEU A O 1
ATOM 886 N N . GLY A 1 110 ? 16.888 -2.130 3.886 1.00 89.62 110 GLY A N 1
ATOM 887 C CA . GLY A 1 110 ? 16.075 -1.562 2.809 1.00 89.62 110 GLY A CA 1
ATOM 888 C C . GLY A 1 110 ? 15.341 -0.277 3.193 1.00 89.62 110 GLY A C 1
ATOM 889 O O . GLY A 1 110 ? 15.513 0.288 4.276 1.00 89.62 110 GLY A O 1
ATOM 890 N N . ARG A 1 111 ? 14.503 0.223 2.289 1.00 89.38 111 ARG A N 1
ATOM 891 C CA . ARG A 1 111 ? 13.656 1.402 2.530 1.00 89.38 111 ARG A CA 1
ATOM 892 C C . ARG A 1 111 ? 12.318 1.007 3.157 1.00 89.38 111 ARG A C 1
ATOM 894 O O . ARG A 1 111 ? 11.933 -0.157 3.136 1.00 89.38 111 ARG A O 1
ATOM 901 N N . ASN A 1 112 ? 11.582 1.996 3.658 1.00 93.94 112 ASN A N 1
ATOM 902 C CA . ASN A 1 112 ? 10.212 1.777 4.121 1.00 93.94 112 ASN A CA 1
ATOM 903 C C . ASN A 1 112 ? 9.317 1.242 2.981 1.00 93.94 112 ASN A C 1
ATOM 905 O O . ASN A 1 112 ? 9.503 1.625 1.819 1.00 93.94 112 ASN A O 1
ATOM 909 N N . LYS A 1 113 ? 8.364 0.366 3.321 1.00 94.94 113 LYS A N 1
ATOM 910 C CA . LYS A 1 113 ? 7.414 -0.240 2.379 1.00 94.94 113 LYS A CA 1
ATOM 911 C C . LYS A 1 113 ? 6.520 0.840 1.771 1.00 94.94 113 LYS A C 1
ATOM 913 O O . LYS A 1 113 ? 5.992 1.686 2.491 1.00 94.94 113 LYS A O 1
ATOM 918 N N . ARG A 1 114 ? 6.365 0.842 0.447 1.00 95.75 114 ARG A N 1
ATOM 919 C CA . ARG A 1 114 ? 5.456 1.768 -0.241 1.00 95.75 114 ARG A CA 1
ATOM 920 C C . ARG A 1 114 ? 4.015 1.293 -0.143 1.00 95.75 114 ARG A C 1
ATOM 922 O O . ARG A 1 114 ? 3.755 0.171 0.260 1.00 95.75 114 ARG A O 1
ATOM 929 N N . THR A 1 115 ? 3.080 2.147 -0.534 1.00 97.50 115 THR A N 1
ATOM 930 C CA . THR A 1 115 ? 1.637 1.917 -0.387 1.00 97.50 115 THR A CA 1
ATOM 931 C C . THR A 1 115 ? 0.988 1.192 -1.565 1.00 97.50 115 THR A C 1
ATOM 933 O O . THR A 1 115 ? -0.223 1.033 -1.568 1.00 97.50 115 THR A O 1
ATOM 936 N N . VAL A 1 116 ? 1.749 0.731 -2.561 1.00 97.50 116 VAL A N 1
ATOM 937 C CA . VAL A 1 116 ? 1.224 -0.114 -3.647 1.00 97.50 116 VAL A CA 1
ATOM 938 C C . VAL A 1 116 ? 1.904 -1.470 -3.563 1.00 97.50 116 VAL A C 1
ATOM 940 O O . VAL A 1 116 ? 3.127 -1.558 -3.690 1.00 97.50 116 VAL A O 1
ATOM 943 N N . TRP A 1 117 ? 1.125 -2.505 -3.262 1.00 95.50 117 TRP A N 1
ATOM 944 C CA . TRP A 1 117 ? 1.607 -3.864 -3.044 1.00 95.50 117 TRP A CA 1
ATOM 945 C C . TRP A 1 117 ? 1.135 -4.759 -4.178 1.00 95.50 117 TRP A C 1
ATOM 947 O O . TRP A 1 117 ? -0.061 -5.006 -4.322 1.00 95.50 117 TRP A O 1
ATOM 957 N N . ASP A 1 118 ? 2.089 -5.267 -4.951 1.00 94.69 118 ASP A N 1
ATOM 958 C CA . ASP A 1 118 ? 1.837 -6.283 -5.965 1.00 94.69 118 ASP A CA 1
ATOM 959 C C . ASP A 1 118 ? 1.777 -7.651 -5.284 1.00 94.69 118 ASP A C 1
ATOM 961 O O . ASP A 1 118 ? 2.808 -8.214 -4.913 1.00 94.69 118 ASP A O 1
ATOM 965 N N . ILE A 1 119 ? 0.567 -8.171 -5.080 1.00 90.56 119 ILE A N 1
ATOM 966 C CA . ILE A 1 119 ? 0.356 -9.495 -4.484 1.00 90.56 119 ILE A CA 1
ATOM 967 C C . ILE A 1 119 ? -0.601 -10.263 -5.407 1.00 90.56 119 ILE A C 1
ATOM 969 O O . ILE A 1 119 ? -1.732 -9.819 -5.622 1.00 90.56 119 ILE A O 1
ATOM 973 N N . PRO A 1 120 ? -0.181 -11.385 -6.014 1.00 87.69 120 PRO A N 1
ATOM 974 C CA . PRO A 1 120 ? -1.060 -12.164 -6.874 1.00 87.69 120 PRO A CA 1
ATOM 975 C C . PRO A 1 120 ? -2.154 -12.863 -6.060 1.00 87.69 120 PRO A C 1
ATOM 977 O O . PRO A 1 120 ? -1.954 -13.261 -4.914 1.00 87.69 120 PRO A O 1
ATOM 980 N N . LEU A 1 121 ? -3.314 -13.065 -6.679 1.00 81.00 121 LEU A N 1
ATOM 981 C CA . LEU A 1 121 ? -4.341 -13.947 -6.133 1.00 81.00 121 LEU A CA 1
ATOM 982 C C . LEU A 1 121 ? -3.863 -15.400 -6.201 1.00 81.00 121 LEU A C 1
ATOM 984 O O . LEU A 1 121 ? -3.334 -15.837 -7.230 1.00 81.00 121 LEU A O 1
ATOM 988 N N . SER A 1 122 ? -4.077 -16.163 -5.128 1.00 71.88 122 SER A N 1
ATOM 989 C CA . SER A 1 122 ? -3.950 -17.621 -5.175 1.00 71.88 122 SER A CA 1
ATOM 990 C C . SER A 1 122 ? -5.090 -18.253 -5.960 1.00 71.88 122 SER A C 1
ATOM 992 O O . SER A 1 122 ? -6.221 -17.767 -5.955 1.00 71.88 122 SER A O 1
ATOM 994 N N . LYS A 1 123 ? -4.802 -19.388 -6.607 1.00 62.25 123 LYS A N 1
ATOM 995 C CA . LYS A 1 123 ? -5.840 -20.232 -7.203 1.00 62.25 123 LYS A CA 1
ATOM 996 C C . LYS A 1 123 ? -6.699 -20.801 -6.075 1.00 62.25 123 LYS A C 1
ATOM 998 O O . LYS A 1 123 ? -6.207 -21.578 -5.262 1.00 62.25 123 LYS A O 1
ATOM 1003 N N . PHE A 1 124 ? -7.972 -20.438 -6.049 1.00 61.12 124 PHE A N 1
ATOM 1004 C CA . PHE A 1 124 ? -8.960 -21.012 -5.145 1.00 61.12 124 PHE A CA 1
ATOM 1005 C C . PHE A 1 124 ? -10.064 -21.662 -5.975 1.00 61.12 124 PHE A C 1
ATOM 1007 O O . PHE A 1 124 ? -10.457 -21.120 -7.005 1.00 61.12 124 PHE A O 1
ATOM 1014 N N . ARG A 1 125 ? -10.496 -22.865 -5.582 1.00 49.91 125 ARG A N 1
ATOM 1015 C CA . ARG A 1 125 ? -11.469 -23.663 -6.352 1.00 49.91 125 ARG A CA 1
ATOM 1016 C C . ARG A 1 125 ? -12.928 -23.271 -6.096 1.00 49.91 125 ARG A C 1
ATOM 1018 O O . ARG A 1 125 ? -13.791 -23.719 -6.839 1.00 49.91 125 ARG A O 1
ATOM 1025 N N . ASP A 1 126 ? -13.187 -22.443 -5.091 1.00 55.81 126 ASP A N 1
ATOM 1026 C CA . ASP A 1 126 ? -14.525 -21.991 -4.704 1.00 55.81 126 ASP A CA 1
ATOM 1027 C C . ASP A 1 126 ? -14.831 -20.575 -5.219 1.00 55.81 126 ASP A C 1
ATOM 1029 O O . ASP A 1 126 ? -13.939 -19.831 -5.628 1.00 55.81 126 ASP A O 1
ATOM 1033 N N . ALA A 1 127 ? -16.105 -20.175 -5.170 1.00 52.75 127 ALA A N 1
ATOM 1034 C CA . ALA A 1 127 ? -16.611 -18.925 -5.756 1.00 52.75 127 ALA A CA 1
ATOM 1035 C C . ALA A 1 127 ? -16.035 -17.621 -5.148 1.00 52.75 127 ALA A C 1
ATOM 1037 O O . ALA A 1 127 ? -16.253 -16.538 -5.696 1.00 52.75 127 ALA A O 1
ATOM 1038 N N . HIS A 1 128 ? -15.291 -17.698 -4.038 1.00 51.69 128 HIS A N 1
ATOM 1039 C CA . HIS A 1 128 ? -14.674 -16.549 -3.370 1.00 51.69 128 HIS A CA 1
ATOM 1040 C C . HIS A 1 128 ? -13.214 -16.362 -3.805 1.00 51.69 128 HIS A C 1
ATOM 1042 O O . HIS A 1 128 ? -12.295 -16.998 -3.306 1.00 51.69 128 HIS A O 1
ATOM 1048 N N . PHE A 1 129 ? -12.986 -15.430 -4.724 1.00 53.50 129 PHE A N 1
ATOM 1049 C CA . PHE A 1 129 ? -11.701 -15.197 -5.397 1.00 53.50 129 PHE A CA 1
ATOM 1050 C C . PHE A 1 129 ? -10.725 -14.270 -4.641 1.00 53.50 129 PHE A C 1
ATOM 1052 O O . PHE A 1 129 ? -9.803 -13.730 -5.246 1.00 53.50 129 PHE A O 1
ATOM 1059 N N . ALA A 1 130 ? -10.898 -14.082 -3.329 1.00 53.00 130 ALA A N 1
ATOM 1060 C CA . ALA A 1 130 ? -10.030 -13.249 -2.488 1.00 53.00 130 ALA A CA 1
ATOM 1061 C C . ALA A 1 130 ? -9.320 -14.095 -1.418 1.00 53.00 130 ALA A C 1
ATOM 1063 O O . ALA A 1 130 ? -9.506 -13.895 -0.220 1.00 53.00 130 ALA A O 1
ATOM 1064 N N . VAL A 1 131 ? -8.536 -15.085 -1.853 1.00 55.69 131 VAL A N 1
ATOM 1065 C CA . VAL A 1 131 ? -7.764 -15.942 -0.942 1.00 55.69 131 VAL A CA 1
ATOM 1066 C C . VAL A 1 131 ? -6.322 -15.459 -0.881 1.00 55.69 131 VAL A C 1
ATOM 1068 O O . VAL A 1 131 ? -5.624 -15.418 -1.897 1.00 55.69 131 VAL A O 1
ATOM 1071 N N . PHE A 1 132 ? -5.900 -15.081 0.327 1.00 51.38 132 PHE A N 1
ATOM 1072 C CA . PHE A 1 132 ? -4.512 -14.763 0.650 1.00 51.38 132 PHE A CA 1
ATOM 1073 C C . PHE A 1 132 ? -3.630 -15.986 0.365 1.00 51.38 132 PHE A C 1
ATOM 1075 O O . PHE A 1 132 ? -4.010 -17.111 0.700 1.00 51.38 132 PHE A O 1
ATOM 1082 N N . GLN A 1 133 ? -2.480 -15.791 -0.284 1.00 54.41 133 GLN A N 1
ATOM 1083 C CA . GLN A 1 133 ? -1.576 -16.906 -0.561 1.00 54.41 133 GLN A CA 1
ATOM 1084 C C . GLN A 1 133 ? -1.012 -17.438 0.762 1.00 54.41 133 GLN A C 1
ATOM 1086 O O . GLN A 1 133 ? -0.568 -16.655 1.595 1.00 54.41 133 GLN A O 1
ATOM 1091 N N . LYS A 1 134 ? -1.062 -18.758 0.968 1.00 56.41 134 LYS A N 1
ATOM 1092 C CA . LYS A 1 134 ? -0.242 -19.410 1.991 1.00 56.41 134 LYS A CA 1
ATOM 1093 C C . LYS A 1 134 ? 1.117 -19.682 1.349 1.00 56.41 134 LYS A C 1
ATOM 1095 O O . LYS A 1 134 ? 1.120 -20.105 0.194 1.00 56.41 134 LYS A O 1
ATOM 1100 N N . ASP A 1 135 ? 2.170 -19.356 2.091 1.00 49.03 135 ASP A N 1
ATOM 1101 C CA . ASP A 1 135 ? 3.589 -19.345 1.698 1.00 49.03 135 ASP A CA 1
ATOM 1102 C C . ASP A 1 135 ? 4.026 -20.465 0.736 1.00 49.03 135 ASP A C 1
ATOM 1104 O O . ASP A 1 135 ? 3.590 -21.627 0.924 1.00 49.03 135 ASP A O 1
#

Nearest PDB structures (foldseek):
  9c3u-assembly1_A  TM=6.806E-01  e=1.869E-04  Burkholderia cenocepacia
  9c3u-assembly2_D  TM=6.488E-01  e=2.235E-03  Burkholderia cenocepacia
  9c3u-assembly2_C  TM=6.520E-01  e=1.837E-03  Burkholderia cenocepacia
  6pbd-assembly1_A  TM=7.646E-01  e=1.585E-02  Caulobacter vibrioides
  5hfj-assembly1_B  TM=6.301E-01  e=7.115E-02  Helicobacter pylori 26695

pLDDT: mean 80.55, std 16.89, range [49.03, 98.38]

Solvent-accessible surface area (backbone atoms only — not comparable to full-atom values): 8780 Å² total; per-residue (Å²): 120,74,62,61,57,55,51,53,40,40,78,71,62,35,42,80,75,43,74,27,40,40,33,27,87,69,48,74,86,55,96,59,89,88,57,82,64,80,40,62,48,83,46,75,44,70,35,84,52,94,87,58,93,72,75,59,77,85,55,31,37,72,63,50,76,87,42,92,82,36,84,55,67,77,60,75,82,29,68,83,37,73,64,32,69,71,56,91,67,84,51,82,86,44,75,66,70,53,63,35,52,63,84,72,75,50,60,91,73,23,44,78,60,71,52,68,42,84,51,63,63,44,95,61,97,57,97,66,79,82,43,79,68,78,133